Protein AF-A0A9D4LGG6-F1 (afdb_monomer_lite)

Secondary structure (DSSP, 8-state):
------HHHHHHHHHHT------HHHHTT--S-EEEEEEE-HHHHHHHTT--TTS-HHHHHHTS---GGG--EEEEEEEEEES-SS-S-HHHHHHS-TTEEEEEE--GGGTTS-HHHHHHHHHHHHHHBTBTTEEE-

Sequence (137 aa):
MAASLQEDERKYWRDIFGAPQVSEVEATLAVGPEAVDSHFHPDQLARRLGVQTDCPVVDIWERGPVEKEERVSLKGGVAVICDPATFPSVAYIAELPSSVVVAVGIHPRLANQSQDNLDEWIRHMKHLVGKERVVGF

Organism: Dreissena polymorpha (NCBI:txid45954)

InterPro domains:
  IPR032466 Metal-dependent hydrolase [SSF51556] (36-136)

Structure (mmCIF, N/CA/C/O backbone):
data_AF-A0A9D4LGG6-F1
#
_entry.id   AF-A0A9D4LGG6-F1
#
loop_
_atom_site.group_PDB
_atom_site.id
_atom_site.type_symbol
_atom_site.label_atom_id
_atom_site.label_alt_id
_atom_site.label_comp_id
_atom_site.label_asym_id
_atom_site.label_entity_id
_atom_site.label_seq_id
_atom_site.pdbx_PDB_ins_code
_atom_site.Cartn_x
_atom_site.Cartn_y
_atom_site.Cartn_z
_atom_site.occupancy
_atom_site.B_iso_or_equiv
_atom_site.auth_seq_id
_atom_site.auth_comp_id
_atom_site.auth_asym_id
_atom_site.auth_atom_id
_atom_site.pdbx_PDB_model_num
ATOM 1 N N . MET A 1 1 ? -16.444 2.782 -12.539 1.00 39.28 1 MET A N 1
ATOM 2 C CA . MET A 1 1 ? -17.611 2.814 -11.636 1.00 39.28 1 MET A CA 1
ATOM 3 C C . MET A 1 1 ? -17.215 2.076 -10.376 1.00 39.28 1 MET A C 1
ATOM 5 O O . MET A 1 1 ? -16.911 0.897 -10.476 1.00 39.28 1 MET A O 1
ATOM 9 N N . ALA A 1 2 ? -17.099 2.765 -9.241 1.00 39.06 2 ALA A N 1
ATOM 10 C CA . ALA A 1 2 ? -17.007 2.070 -7.960 1.00 39.06 2 ALA A CA 1
ATOM 11 C C . ALA A 1 2 ? -18.414 1.555 -7.635 1.00 39.06 2 ALA A C 1
ATOM 13 O O . ALA A 1 2 ? -19.374 2.311 -7.784 1.00 39.06 2 ALA A O 1
ATOM 14 N N . ALA A 1 3 ? -18.547 0.279 -7.277 1.00 47.22 3 ALA A N 1
ATOM 15 C CA . ALA A 1 3 ? -19.818 -0.238 -6.792 1.00 47.22 3 ALA A CA 1
ATOM 16 C C . ALA A 1 3 ? -20.149 0.495 -5.484 1.00 47.22 3 ALA A C 1
ATOM 18 O O . ALA A 1 3 ? -19.370 0.461 -4.535 1.00 47.22 3 ALA A O 1
ATOM 19 N N . SER A 1 4 ? -21.261 1.222 -5.476 1.00 64.44 4 SER A N 1
ATOM 20 C CA . SER A 1 4 ? -21.778 1.927 -4.309 1.00 64.44 4 SER A CA 1
ATOM 21 C C . SER A 1 4 ? -22.991 1.153 -3.834 1.00 64.44 4 SER A C 1
ATOM 23 O O . SER A 1 4 ? -23.958 1.056 -4.585 1.00 64.44 4 SER A O 1
ATOM 25 N N . LEU A 1 5 ? -22.942 0.629 -2.610 1.00 76.31 5 LEU A N 1
ATOM 26 C CA . LEU A 1 5 ? -24.107 -0.003 -1.996 1.00 76.31 5 LEU A CA 1
ATOM 27 C C . LEU A 1 5 ? -25.193 1.048 -1.766 1.00 76.31 5 LEU A C 1
ATOM 29 O O . LEU A 1 5 ? -24.907 2.112 -1.196 1.00 76.31 5 LEU A O 1
ATOM 33 N N . GLN A 1 6 ? -26.414 0.741 -2.198 1.00 88.44 6 GLN A N 1
ATOM 34 C CA . GLN A 1 6 ? -27.597 1.537 -1.890 1.00 88.44 6 GLN A CA 1
ATOM 35 C C . GLN A 1 6 ? -27.972 1.403 -0.404 1.00 88.44 6 GLN A C 1
ATOM 37 O O . GLN A 1 6 ? -27.507 0.506 0.301 1.00 88.44 6 GLN A O 1
ATOM 42 N N . GLU A 1 7 ? -28.752 2.352 0.117 1.00 83.62 7 GLU A N 1
ATOM 43 C CA . GLU A 1 7 ? -29.029 2.447 1.560 1.00 83.62 7 GLU A CA 1
ATOM 44 C C . GLU A 1 7 ? -29.769 1.213 2.104 1.00 83.62 7 GLU A C 1
ATOM 46 O O . GLU A 1 7 ? -29.530 0.769 3.228 1.00 83.62 7 GLU A O 1
ATOM 51 N N . ASP A 1 8 ? -30.624 0.615 1.283 1.00 86.50 8 ASP A N 1
ATOM 52 C CA . ASP A 1 8 ? -31.321 -0.641 1.546 1.00 86.50 8 ASP A CA 1
ATOM 53 C C . ASP A 1 8 ? -30.364 -1.840 1.597 1.00 86.50 8 ASP A C 1
ATOM 55 O O . ASP A 1 8 ? -30.464 -2.654 2.515 1.00 86.50 8 ASP A O 1
ATOM 59 N N . GLU A 1 9 ? -29.378 -1.910 0.701 1.00 81.62 9 GLU A N 1
ATOM 60 C CA . GLU A 1 9 ? -28.323 -2.930 0.745 1.00 81.62 9 GLU A CA 1
ATOM 61 C C . GLU A 1 9 ? -27.450 -2.773 1.999 1.00 81.62 9 GLU A C 1
ATOM 63 O O . GLU A 1 9 ? -27.153 -3.749 2.689 1.00 81.62 9 GLU A O 1
ATOM 68 N N . ARG A 1 10 ? -27.085 -1.535 2.364 1.00 78.12 10 ARG A N 1
ATOM 69 C CA . ARG A 1 10 ? -26.349 -1.249 3.611 1.00 78.12 10 ARG A CA 1
ATOM 70 C C . ARG A 1 10 ? -27.140 -1.662 4.847 1.00 78.12 10 ARG A C 1
ATOM 72 O O . ARG A 1 10 ? -26.555 -2.125 5.827 1.00 78.12 10 ARG A O 1
ATOM 79 N N . LYS A 1 11 ? -28.456 -1.443 4.840 1.00 80.50 11 LYS A N 1
ATOM 80 C CA . LYS A 1 11 ? -29.343 -1.847 5.933 1.00 80.50 11 LYS A CA 1
ATOM 81 C C . LYS A 1 11 ? -29.440 -3.371 6.023 1.00 80.50 11 LYS A C 1
ATOM 83 O O . LYS A 1 11 ? -29.250 -3.915 7.102 1.00 80.50 11 LYS A O 1
ATOM 88 N N . TYR A 1 12 ? -29.635 -4.049 4.894 1.00 80.38 12 TYR A N 1
ATOM 89 C CA . TYR A 1 12 ? -29.662 -5.510 4.811 1.00 80.38 12 TYR A CA 1
ATOM 90 C C . TYR A 1 12 ? -28.407 -6.146 5.424 1.00 80.38 12 TYR A C 1
ATOM 92 O O . TYR A 1 12 ? -28.507 -7.055 6.247 1.00 80.38 12 TYR A O 1
ATOM 100 N N . TRP A 1 13 ? -27.223 -5.622 5.092 1.00 76.06 13 TRP A N 1
ATOM 101 C CA . TRP A 1 13 ? -25.970 -6.116 5.664 1.00 76.06 13 TRP A CA 1
ATOM 102 C C . TRP A 1 13 ? -25.849 -5.858 7.171 1.00 76.06 13 TRP A C 1
ATOM 104 O O . TRP A 1 13 ? -25.382 -6.740 7.889 1.00 76.06 13 TRP A O 1
ATOM 114 N N . ARG A 1 14 ? -26.306 -4.697 7.665 1.00 78.38 14 ARG A N 1
ATOM 115 C CA . ARG A 1 14 ? -26.355 -4.388 9.108 1.00 78.38 14 ARG A CA 1
ATOM 116 C C . ARG A 1 14 ? -27.286 -5.326 9.874 1.00 78.38 14 ARG A C 1
ATOM 118 O O . ARG A 1 14 ? -26.949 -5.721 10.984 1.00 78.38 14 ARG A O 1
ATOM 125 N N . ASP A 1 15 ? -28.424 -5.681 9.286 1.00 78.50 15 ASP A N 1
ATOM 126 C CA . ASP A 1 15 ? -29.421 -6.544 9.924 1.00 78.50 15 ASP A CA 1
ATOM 127 C C . ASP A 1 15 ? -28.949 -8.011 9.980 1.00 78.50 15 ASP A C 1
ATOM 129 O O . ASP A 1 15 ? -29.208 -8.710 10.959 1.00 78.50 15 ASP A O 1
ATOM 133 N N . ILE A 1 16 ? -28.221 -8.478 8.958 1.00 78.94 16 ILE A N 1
ATOM 134 C CA . ILE A 1 16 ? -27.703 -9.856 8.890 1.00 78.94 16 ILE A CA 1
ATOM 135 C C . ILE A 1 16 ? -26.447 -10.050 9.733 1.00 78.94 16 ILE A C 1
ATOM 137 O O . ILE A 1 16 ? -26.322 -11.058 10.427 1.00 78.94 16 ILE A O 1
ATOM 141 N N . PHE A 1 17 ? -25.514 -9.102 9.680 1.00 68.44 17 PHE A N 1
ATOM 142 C CA . PHE A 1 17 ? -24.270 -9.149 10.444 1.00 68.44 17 PHE A CA 1
ATOM 143 C C . PHE A 1 17 ? -24.351 -8.267 11.682 1.00 68.44 17 PHE A C 1
ATOM 145 O O . PHE A 1 17 ? -23.407 -7.525 11.944 1.00 68.44 17 PHE A O 1
ATOM 152 N N . GLY A 1 18 ? -25.492 -8.327 12.385 1.00 55.53 18 GLY A N 1
ATOM 153 C CA . GLY A 1 18 ? -25.835 -7.486 13.532 1.00 55.53 18 GLY A CA 1
ATOM 154 C C . GLY A 1 18 ? -24.610 -7.020 14.308 1.00 55.53 18 GLY A C 1
ATOM 155 O O . GLY A 1 18 ? -23.754 -7.840 14.644 1.00 55.53 18 GLY A O 1
ATOM 156 N N . ALA A 1 19 ? -24.524 -5.704 14.545 1.00 59.12 19 ALA A N 1
ATOM 157 C CA . ALA A 1 19 ? -23.368 -5.091 15.189 1.00 59.12 19 ALA A CA 1
ATOM 158 C C . ALA A 1 19 ? -22.948 -5.942 16.399 1.00 59.12 19 ALA A C 1
ATOM 160 O O . ALA A 1 19 ? -23.821 -6.285 17.208 1.00 59.12 19 ALA A O 1
ATOM 161 N N . PRO A 1 20 ? -21.666 -6.344 16.494 1.00 57.06 20 PRO A N 1
ATOM 162 C CA . PRO A 1 20 ? -21.225 -7.232 17.556 1.00 57.06 20 PRO A CA 1
ATOM 163 C C . PRO A 1 20 ? -21.688 -6.660 18.893 1.00 57.06 20 PRO A C 1
ATOM 165 O O . PRO A 1 20 ? -21.509 -5.470 19.156 1.00 57.06 20 PRO A O 1
ATOM 168 N N . GLN A 1 21 ? -22.353 -7.482 19.707 1.00 51.94 21 GLN A N 1
ATOM 169 C CA . GLN A 1 21 ? -22.791 -7.055 21.030 1.00 51.94 21 GLN A CA 1
ATOM 170 C C . GLN A 1 21 ? -21.564 -6.953 21.927 1.00 51.94 21 GLN A C 1
ATOM 172 O O . GLN A 1 21 ? -21.162 -7.920 22.565 1.00 51.94 21 GLN A O 1
ATOM 177 N N . VAL A 1 22 ? -20.941 -5.780 21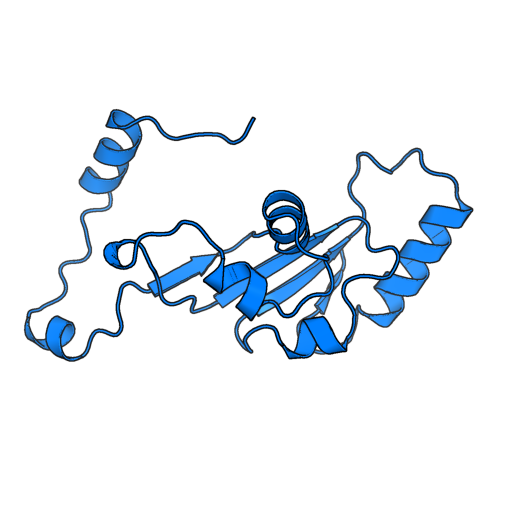.913 1.00 54.62 22 VAL A N 1
ATOM 178 C CA . VAL A 1 22 ? -19.834 -5.442 22.799 1.00 54.62 22 VAL A CA 1
ATOM 179 C C . VAL A 1 22 ? -20.436 -5.158 24.171 1.00 54.62 22 VAL A C 1
ATOM 181 O O . VAL A 1 22 ? -21.306 -4.295 24.304 1.00 54.62 22 VAL A O 1
ATOM 184 N N . SER A 1 23 ? -20.030 -5.911 25.190 1.00 50.69 23 SER A N 1
ATOM 185 C CA . SER A 1 23 ? -20.497 -5.677 26.561 1.00 50.69 23 SER A CA 1
ATOM 186 C C . SER A 1 23 ? -20.086 -4.273 27.044 1.00 50.69 23 SER A C 1
ATOM 188 O O . SER A 1 23 ? -19.058 -3.748 26.620 1.00 50.69 23 SER A O 1
ATOM 190 N N . GLU A 1 24 ? -20.835 -3.640 27.960 1.00 52.03 24 GLU A N 1
ATOM 191 C CA . GLU A 1 24 ? -20.476 -2.306 28.506 1.00 52.03 24 GLU A CA 1
ATOM 192 C C . GLU A 1 24 ? -19.073 -2.273 29.158 1.00 52.03 24 GLU A C 1
ATOM 194 O O . GLU A 1 24 ? -18.424 -1.226 29.231 1.00 52.03 24 GLU A O 1
ATOM 199 N N . VAL A 1 25 ? -18.572 -3.438 29.584 1.00 48.75 25 VAL A N 1
ATOM 200 C CA . VAL A 1 25 ? -17.221 -3.627 30.137 1.00 48.75 25 VAL A CA 1
ATOM 201 C C . VAL A 1 25 ? -16.153 -3.663 29.035 1.00 48.75 25 VAL A C 1
ATOM 203 O O . VAL A 1 25 ? -15.045 -3.172 29.229 1.00 48.75 25 VAL A O 1
ATOM 206 N N . GLU A 1 26 ? -16.475 -4.183 27.851 1.00 46.47 26 GLU A N 1
ATOM 207 C CA . GLU A 1 26 ? -15.599 -4.105 26.677 1.00 46.47 26 GLU A CA 1
ATOM 208 C C . GLU A 1 26 ? -15.651 -2.717 26.031 1.00 46.47 26 GLU A C 1
ATOM 210 O O . GLU A 1 26 ? -14.627 -2.237 25.565 1.00 46.47 26 GLU A O 1
ATOM 215 N N . ALA A 1 27 ? -16.787 -2.013 26.078 1.00 48.75 27 ALA A N 1
ATOM 216 C CA . ALA A 1 27 ? -16.933 -0.657 25.540 1.00 48.75 27 ALA A CA 1
ATOM 217 C C . ALA A 1 27 ? -16.047 0.389 26.249 1.00 48.75 27 ALA A C 1
ATOM 219 O O . ALA A 1 27 ? -15.670 1.392 25.648 1.00 48.75 27 ALA A O 1
ATOM 220 N N . THR A 1 28 ? -15.675 0.150 27.511 1.00 44.06 28 THR A N 1
ATOM 221 C CA . THR A 1 28 ? -14.741 1.006 28.269 1.00 44.06 28 THR A CA 1
ATOM 222 C C . THR A 1 28 ? -13.262 0.698 27.990 1.00 44.06 28 THR A C 1
ATOM 224 O O . THR A 1 28 ? -12.404 1.521 28.306 1.00 44.06 28 THR A O 1
ATOM 227 N N . LEU A 1 29 ? -12.959 -0.438 27.346 1.00 47.41 29 LEU A N 1
ATOM 228 C CA . LEU A 1 29 ? -11.623 -0.831 26.865 1.00 47.41 29 LEU A CA 1
ATOM 229 C C . LEU A 1 29 ? -11.490 -0.783 25.332 1.00 47.41 29 LEU A C 1
ATOM 231 O O . LEU A 1 29 ? -10.380 -0.892 24.808 1.00 47.41 29 LEU A O 1
ATOM 235 N N . ALA A 1 30 ? -12.604 -0.627 24.615 1.00 46.69 30 ALA A N 1
ATOM 236 C CA . ALA A 1 30 ? -12.667 -0.650 23.166 1.00 46.69 30 ALA A CA 1
ATOM 237 C C . ALA A 1 30 ? -11.993 0.596 22.584 1.00 46.69 30 ALA A C 1
ATOM 239 O O . ALA A 1 30 ? -12.573 1.675 22.456 1.00 46.69 30 ALA A O 1
ATOM 240 N N . VAL A 1 31 ? -10.747 0.409 22.156 1.00 58.88 31 VAL A N 1
ATOM 241 C CA . VAL A 1 31 ? -10.238 1.084 20.961 1.00 58.88 31 VAL A CA 1
ATOM 242 C C . VAL A 1 31 ? -11.322 0.903 19.888 1.00 58.88 31 VAL A C 1
ATOM 244 O O . VAL A 1 31 ? -11.846 -0.200 19.761 1.00 58.88 31 VAL A O 1
ATOM 247 N N . GLY A 1 32 ? -11.741 1.981 19.216 1.00 67.56 32 GLY A N 1
ATOM 248 C CA . GLY A 1 32 ? -12.894 1.987 18.299 1.00 67.56 32 GLY A CA 1
ATOM 249 C C . GLY A 1 32 ? -12.886 0.867 17.239 1.00 67.56 32 GLY A C 1
ATOM 250 O O . GLY A 1 32 ? -11.902 0.139 17.123 1.00 67.56 32 GLY A O 1
ATOM 251 N N . PRO A 1 33 ? -13.966 0.727 16.445 1.00 80.00 33 PRO A N 1
ATOM 252 C CA . PRO A 1 33 ? -14.200 -0.437 15.585 1.00 80.00 33 PRO A CA 1
ATOM 253 C C . PRO A 1 33 ? -12.953 -0.850 14.792 1.00 80.00 33 PRO A C 1
ATOM 255 O O . PRO A 1 33 ? -12.274 -0.015 14.200 1.00 80.00 33 PRO A O 1
ATOM 258 N N . GLU A 1 34 ? -12.627 -2.139 14.810 1.00 87.38 34 GLU A N 1
ATOM 259 C CA . GLU A 1 34 ? -11.415 -2.683 14.195 1.00 87.38 34 GLU A CA 1
ATOM 260 C C . GLU A 1 34 ? -11.731 -3.283 12.821 1.00 87.38 34 GLU A C 1
ATOM 262 O O . GLU A 1 34 ? -12.799 -3.862 12.619 1.00 87.38 34 GLU A O 1
ATOM 267 N N . ALA A 1 35 ? -10.805 -3.160 11.869 1.00 87.50 35 ALA A N 1
ATOM 268 C CA . ALA A 1 35 ? -10.998 -3.671 10.515 1.00 87.50 35 ALA A CA 1
ATOM 269 C C . ALA A 1 35 ? -9.730 -4.304 9.938 1.00 87.50 35 ALA A C 1
ATOM 271 O O . ALA A 1 35 ? -8.604 -3.940 10.291 1.00 87.50 35 ALA A O 1
ATOM 272 N N . VAL A 1 36 ? -9.935 -5.230 9.001 1.00 90.06 36 VAL A N 1
ATOM 273 C CA . VAL A 1 36 ? -8.898 -5.754 8.111 1.00 90.06 36 VAL A CA 1
ATOM 274 C C . VAL A 1 36 ? -9.295 -5.414 6.685 1.00 90.06 36 VAL A C 1
ATOM 276 O O . VAL A 1 36 ? -10.400 -5.749 6.263 1.00 90.06 36 VAL A O 1
ATOM 279 N N . ASP A 1 37 ? -8.394 -4.774 5.946 1.00 91.50 37 ASP A N 1
ATOM 280 C CA . ASP A 1 37 ? -8.616 -4.469 4.535 1.00 91.50 37 ASP A CA 1
ATOM 281 C C . ASP A 1 37 ? -7.791 -5.411 3.658 1.00 91.50 37 ASP A C 1
ATOM 283 O O . ASP A 1 37 ? -6.581 -5.257 3.496 1.00 91.50 37 ASP A O 1
ATOM 287 N N . SER A 1 38 ? -8.448 -6.421 3.094 1.00 91.81 38 SER A N 1
ATOM 288 C CA . SER A 1 38 ? -7.787 -7.416 2.251 1.00 91.81 38 SER A CA 1
ATOM 289 C C . SER A 1 38 ? -7.278 -6.864 0.921 1.00 91.81 38 SER A C 1
ATOM 291 O O . SER A 1 38 ? -6.549 -7.579 0.239 1.00 91.81 38 SER A O 1
ATOM 293 N N . HIS A 1 39 ? -7.701 -5.665 0.504 1.00 93.62 39 HIS A N 1
ATOM 294 C CA . HIS A 1 39 ? -7.351 -5.115 -0.801 1.00 93.62 39 HIS A CA 1
ATOM 295 C C . HIS A 1 39 ? -7.625 -3.610 -0.858 1.00 93.62 39 HIS A C 1
ATOM 297 O O . HIS A 1 39 ? -8.720 -3.183 -1.229 1.00 93.62 39 HIS A O 1
ATOM 303 N N . PHE A 1 40 ? -6.585 -2.796 -0.667 1.00 90.12 40 PHE A N 1
ATOM 304 C CA . PHE A 1 40 ? -6.670 -1.358 -0.929 1.00 90.12 40 PHE A CA 1
ATOM 305 C C . PHE A 1 40 ? -5.529 -0.848 -1.803 1.00 90.12 40 PHE A C 1
ATOM 307 O O . PHE A 1 40 ? -4.425 -1.383 -1.804 1.00 90.12 40 PHE A O 1
ATOM 314 N N . HIS A 1 41 ? -5.810 0.218 -2.550 1.00 89.81 41 HIS A N 1
ATOM 315 C CA . HIS A 1 41 ? -4.883 0.841 -3.494 1.00 89.81 41 HIS A CA 1
ATOM 316 C C . HIS A 1 41 ? -4.474 2.237 -3.005 1.00 89.81 41 HIS A C 1
ATOM 318 O O . HIS A 1 41 ? -5.169 3.218 -3.308 1.00 89.81 41 HIS A O 1
ATOM 324 N N . PRO A 1 42 ? -3.382 2.366 -2.231 1.00 86.94 42 PRO A N 1
ATOM 325 C CA . PRO A 1 42 ? -2.977 3.665 -1.704 1.00 86.94 42 PRO A CA 1
ATOM 326 C C . PRO A 1 42 ? -2.498 4.622 -2.808 1.00 86.94 42 PRO A C 1
ATOM 328 O O . PRO A 1 42 ? -2.717 5.826 -2.715 1.00 86.94 42 PRO A O 1
ATOM 331 N N . ASP A 1 43 ? -1.937 4.095 -3.897 1.00 85.06 43 ASP A N 1
ATOM 332 C CA . ASP A 1 43 ? -1.540 4.841 -5.094 1.00 85.06 43 ASP A CA 1
ATOM 333 C C . ASP A 1 43 ? -2.743 5.487 -5.801 1.00 85.06 43 ASP A C 1
ATOM 335 O O . ASP A 1 43 ? -2.708 6.657 -6.193 1.00 85.06 43 ASP A O 1
ATOM 339 N N . GLN A 1 44 ? -3.843 4.744 -5.938 1.00 86.38 44 GLN A N 1
ATOM 340 C CA . GLN A 1 44 ? -5.070 5.264 -6.534 1.00 86.38 44 GLN A CA 1
ATOM 341 C C . GLN A 1 44 ? -5.739 6.283 -5.617 1.00 86.38 44 GLN A C 1
ATOM 343 O O . GLN A 1 44 ? -6.276 7.278 -6.110 1.00 86.38 44 GLN A O 1
ATOM 348 N N . LEU A 1 45 ? -5.702 6.053 -4.302 1.00 86.19 45 LEU A N 1
ATOM 349 C CA . LEU A 1 45 ? -6.220 7.000 -3.323 1.00 86.19 45 LEU A CA 1
ATOM 350 C C . LEU A 1 45 ? -5.430 8.315 -3.366 1.00 86.19 45 LEU A C 1
ATOM 352 O O . LEU A 1 45 ? -6.044 9.371 -3.500 1.00 86.19 45 LEU A O 1
ATOM 356 N N . ALA A 1 46 ? -4.094 8.256 -3.383 1.00 85.88 46 ALA A N 1
ATOM 357 C CA . ALA A 1 46 ? -3.227 9.424 -3.542 1.00 85.88 46 ALA A CA 1
ATOM 358 C C . ALA A 1 46 ? -3.576 10.234 -4.801 1.00 85.88 46 ALA A C 1
ATOM 360 O O . ALA A 1 46 ? -3.831 11.438 -4.727 1.00 85.88 46 ALA A O 1
ATOM 361 N N . ARG A 1 47 ? -3.701 9.558 -5.954 1.00 84.38 47 ARG A N 1
ATOM 362 C CA . ARG A 1 47 ? -4.094 10.198 -7.223 1.00 84.38 47 ARG A CA 1
ATOM 363 C C . ARG A 1 47 ? -5.464 10.869 -7.144 1.00 84.38 47 ARG A C 1
ATOM 365 O O . ARG A 1 47 ? -5.631 11.962 -7.677 1.00 84.38 47 ARG A O 1
ATOM 372 N N . ARG A 1 48 ? -6.446 10.237 -6.491 1.00 85.44 48 ARG A N 1
ATOM 373 C CA . ARG A 1 48 ? -7.797 10.806 -6.318 1.00 85.44 48 ARG A CA 1
ATOM 374 C C . ARG A 1 48 ? -7.813 12.012 -5.384 1.00 85.44 48 ARG A C 1
ATOM 376 O O . ARG A 1 48 ? -8.594 12.927 -5.614 1.00 85.44 48 ARG A O 1
ATOM 383 N N . LEU A 1 49 ? -6.955 12.018 -4.367 1.00 85.06 49 LEU A N 1
ATOM 384 C CA . LEU A 1 49 ? -6.792 13.135 -3.435 1.00 85.06 49 LEU A CA 1
ATOM 385 C C . LEU A 1 49 ? -5.892 14.253 -3.990 1.00 85.06 49 LEU A C 1
ATOM 387 O O . LEU A 1 49 ? -5.703 15.269 -3.324 1.00 85.06 49 LEU A O 1
ATOM 391 N N . GLY A 1 50 ? -5.335 14.086 -5.195 1.00 85.06 50 GLY A N 1
ATOM 392 C CA . GLY A 1 50 ? -4.452 15.070 -5.823 1.00 85.06 50 GLY A CA 1
ATOM 393 C C . GLY A 1 50 ? -3.100 15.221 -5.120 1.00 85.06 50 GLY A C 1
ATOM 394 O O . GLY A 1 50 ? -2.472 16.272 -5.237 1.00 85.06 50 GLY A O 1
ATOM 395 N N . VAL A 1 51 ? -2.658 14.200 -4.380 1.00 84.94 51 VAL A N 1
ATOM 396 C CA . VAL A 1 51 ? -1.339 14.167 -3.735 1.00 84.94 51 VAL A CA 1
ATOM 397 C C . VAL A 1 51 ? -0.365 13.312 -4.540 1.00 84.94 51 VAL A C 1
ATOM 399 O O . VAL A 1 51 ? -0.764 12.485 -5.365 1.00 84.94 51 VAL A O 1
ATOM 402 N N . GLN A 1 52 ? 0.931 13.537 -4.330 1.00 83.88 52 GLN A N 1
ATOM 403 C CA . GLN A 1 52 ? 1.964 12.734 -4.976 1.00 83.88 52 GLN A CA 1
ATOM 404 C C . GLN A 1 52 ? 1.892 11.290 -4.467 1.00 83.88 52 GLN A C 1
ATOM 406 O O . GLN A 1 52 ? 1.642 11.052 -3.291 1.00 83.88 52 GLN A O 1
ATOM 411 N N . THR A 1 53 ? 2.074 10.315 -5.358 1.00 78.19 53 THR A N 1
ATOM 412 C CA . THR A 1 53 ? 1.930 8.890 -5.013 1.00 78.19 53 THR A CA 1
ATOM 413 C C . THR A 1 53 ? 2.973 8.401 -4.016 1.00 78.19 53 THR A C 1
ATOM 415 O O . THR A 1 53 ? 2.719 7.428 -3.323 1.00 78.19 53 THR A O 1
ATOM 418 N N . ASP A 1 54 ? 4.125 9.062 -3.947 1.00 78.31 54 ASP A N 1
ATOM 419 C CA . ASP A 1 54 ? 5.233 8.778 -3.037 1.00 78.31 54 ASP A CA 1
ATOM 420 C C . ASP A 1 54 ? 5.156 9.546 -1.710 1.00 78.31 54 ASP A C 1
ATOM 422 O O . ASP A 1 54 ? 6.091 9.462 -0.915 1.00 78.31 54 ASP A O 1
ATOM 426 N N . CYS A 1 55 ? 4.065 10.276 -1.447 1.00 81.06 55 CYS A N 1
ATOM 427 C CA . CYS A 1 55 ? 3.884 10.929 -0.157 1.00 81.06 55 CYS A CA 1
ATOM 428 C C . CYS A 1 55 ? 3.704 9.896 0.969 1.00 81.06 55 CYS A C 1
ATOM 430 O O . CYS A 1 55 ? 3.245 8.777 0.711 1.00 81.06 55 CYS A O 1
ATOM 432 N N . PRO A 1 56 ? 3.988 10.271 2.227 1.00 83.12 56 PRO A N 1
ATOM 433 C CA . PRO A 1 56 ? 3.741 9.401 3.364 1.00 83.12 56 PRO A CA 1
ATOM 434 C C . PRO A 1 56 ? 2.302 8.891 3.410 1.00 83.12 56 PRO A C 1
ATOM 436 O O . PRO A 1 56 ? 1.350 9.639 3.173 1.00 83.12 56 PRO A O 1
ATOM 439 N N . VAL A 1 57 ? 2.119 7.609 3.738 1.00 81.69 57 VAL A N 1
ATOM 440 C CA . VAL A 1 57 ? 0.779 6.990 3.759 1.00 81.69 57 VAL A CA 1
ATOM 441 C C . VAL A 1 57 ? -0.161 7.672 4.762 1.00 81.69 57 VAL A C 1
ATOM 443 O O . VAL A 1 57 ? -1.364 7.769 4.522 1.00 81.69 57 VAL A O 1
ATOM 446 N N . VAL A 1 58 ? 0.394 8.207 5.853 1.00 81.56 58 VAL A N 1
ATOM 447 C CA . VAL A 1 58 ? -0.352 8.972 6.859 1.00 81.56 58 VAL A CA 1
ATOM 448 C C . VAL A 1 58 ? -1.014 10.210 6.250 1.00 81.56 58 VAL A C 1
ATOM 450 O O . VAL A 1 58 ? -2.188 10.456 6.517 1.00 81.56 58 VAL A O 1
ATOM 453 N N . ASP A 1 59 ? -0.335 10.907 5.334 1.00 82.50 59 ASP A N 1
ATOM 454 C CA . ASP A 1 59 ? -0.885 12.088 4.662 1.00 82.50 59 ASP A CA 1
ATOM 455 C C . ASP A 1 59 ? -2.069 11.717 3.762 1.00 82.50 59 ASP A C 1
ATOM 457 O O . ASP A 1 59 ? -3.008 12.499 3.602 1.00 82.50 59 ASP A O 1
ATOM 461 N N . ILE A 1 60 ? -2.043 10.516 3.177 1.00 83.56 60 ILE A N 1
ATOM 462 C CA . ILE A 1 60 ? -3.146 9.984 2.370 1.00 83.56 60 ILE A CA 1
ATOM 463 C C . ILE A 1 60 ? -4.357 9.701 3.272 1.00 83.56 60 ILE A C 1
ATOM 465 O O . ILE A 1 60 ? -5.485 10.049 2.919 1.00 83.56 60 ILE A O 1
ATOM 469 N N . TRP A 1 61 ? -4.140 9.090 4.439 1.00 82.19 61 TRP A N 1
ATOM 470 C CA . TRP A 1 61 ? -5.212 8.717 5.365 1.00 82.19 61 TRP A CA 1
ATOM 471 C C . TRP A 1 61 ? -5.864 9.903 6.058 1.00 82.19 61 TRP A C 1
ATOM 473 O O . TRP A 1 61 ? -7.087 9.946 6.173 1.00 82.19 61 TRP A O 1
ATOM 483 N N . GLU A 1 62 ? -5.074 10.881 6.492 1.00 81.88 62 GLU A N 1
ATOM 484 C CA . GLU A 1 62 ? -5.595 12.054 7.196 1.00 81.88 62 GLU A CA 1
ATOM 485 C C . GLU A 1 62 ? -6.418 12.972 6.288 1.00 81.88 62 GLU A C 1
ATOM 487 O O . GLU A 1 62 ? -7.330 13.651 6.761 1.00 81.88 62 GLU A O 1
ATOM 492 N N . ARG A 1 63 ? -6.143 12.957 4.979 1.00 80.25 63 ARG A N 1
ATOM 493 C CA . ARG A 1 63 ? -6.897 13.709 3.964 1.00 80.25 63 ARG A CA 1
ATOM 494 C C . ARG A 1 63 ? -8.183 13.018 3.514 1.00 80.25 63 ARG A C 1
ATOM 496 O O . ARG A 1 63 ? -8.945 13.610 2.749 1.00 80.25 63 ARG A O 1
ATOM 503 N N . GLY A 1 64 ? -8.420 11.777 3.937 1.00 73.75 64 GLY A N 1
ATOM 504 C CA . GLY A 1 64 ? -9.643 11.054 3.609 1.00 73.75 64 GLY A CA 1
ATOM 505 C C . GLY A 1 64 ? -10.879 11.777 4.166 1.00 73.75 64 GLY A C 1
ATOM 506 O O . GLY A 1 64 ? -10.854 12.207 5.319 1.00 73.75 64 GLY A O 1
ATOM 507 N N . PRO A 1 65 ? -11.986 11.886 3.405 1.00 76.31 65 PRO A N 1
ATOM 508 C CA . PRO A 1 65 ? -13.202 12.585 3.835 1.00 76.31 65 PRO A CA 1
ATOM 509 C C . PRO A 1 65 ? -14.040 11.767 4.840 1.00 76.31 65 PRO A C 1
ATOM 511 O O . PRO A 1 65 ? -15.261 11.845 4.829 1.00 76.31 65 PRO A O 1
ATOM 514 N N . VAL A 1 66 ? -13.405 10.921 5.656 1.00 80.12 66 VAL A N 1
ATOM 515 C CA . VAL A 1 66 ? -14.095 9.992 6.559 1.00 80.12 66 VAL A CA 1
ATOM 516 C C . VAL A 1 66 ? -14.383 10.691 7.883 1.00 80.12 66 VAL A C 1
ATOM 518 O O . VAL A 1 66 ? -13.451 11.097 8.597 1.00 80.12 66 VAL A O 1
ATOM 521 N N . GLU A 1 67 ? -15.674 10.797 8.200 1.00 80.75 67 GLU A N 1
ATOM 522 C CA . GLU A 1 67 ? -16.177 11.323 9.469 1.00 80.75 67 GLU A CA 1
ATOM 523 C C . GLU A 1 67 ? -15.597 10.537 10.644 1.00 80.75 67 GLU A C 1
ATOM 525 O O . GLU A 1 67 ? -15.311 9.341 10.542 1.00 80.75 67 GLU A O 1
ATOM 530 N N . LYS A 1 68 ? -15.382 11.204 11.780 1.00 79.00 68 LYS A N 1
ATOM 531 C CA . LYS A 1 68 ? -14.656 10.612 12.914 1.00 79.00 68 LYS A CA 1
ATOM 532 C C . LYS A 1 68 ? -15.336 9.341 13.431 1.00 79.00 68 LYS A C 1
ATOM 534 O O . LYS A 1 68 ? -14.647 8.410 13.838 1.00 79.00 68 LYS A O 1
ATOM 539 N N . GLU A 1 69 ? -16.660 9.311 13.393 1.00 79.31 69 GLU A N 1
ATOM 540 C CA . GLU A 1 69 ? -17.514 8.221 13.861 1.00 79.31 69 GLU A CA 1
ATOM 541 C C . GLU A 1 69 ? -17.466 6.994 12.936 1.00 79.31 69 GLU A C 1
ATOM 543 O O . GLU A 1 69 ? -17.769 5.888 13.374 1.00 79.31 69 GLU A O 1
ATOM 548 N N . GLU A 1 70 ? -17.049 7.172 11.680 1.00 80.56 70 GLU A N 1
ATOM 549 C CA . GLU A 1 70 ? -16.908 6.102 10.683 1.00 80.56 70 GLU A CA 1
ATOM 550 C C . GLU A 1 70 ? -15.472 5.554 10.603 1.00 80.56 70 GLU A C 1
ATOM 552 O O . GLU A 1 70 ? -15.190 4.629 9.837 1.00 80.56 70 GLU A O 1
ATOM 557 N N . ARG A 1 71 ? -14.536 6.112 11.385 1.00 83.56 71 ARG A N 1
ATOM 558 C CA . ARG A 1 71 ? -13.137 5.672 11.395 1.00 83.56 71 ARG A CA 1
ATOM 559 C C . ARG A 1 71 ? -12.976 4.349 12.130 1.00 83.56 71 ARG A C 1
ATOM 561 O O . ARG A 1 71 ? -13.516 4.143 13.214 1.00 83.56 71 ARG A O 1
ATOM 568 N N . VAL A 1 72 ? -12.127 3.500 11.565 1.00 84.69 72 VAL A N 1
ATOM 569 C CA . VAL A 1 72 ? -11.775 2.189 12.112 1.00 84.69 72 VAL A CA 1
ATOM 570 C C . VAL A 1 72 ? -10.282 2.098 12.421 1.00 84.69 72 VAL A C 1
ATOM 572 O O . VAL A 1 72 ? -9.459 2.768 11.793 1.00 84.69 72 VAL A O 1
ATOM 575 N N . SER A 1 73 ? -9.910 1.246 13.376 1.00 84.94 73 SER A N 1
ATOM 576 C CA . SER A 1 73 ? -8.519 0.857 13.610 1.00 84.94 73 SER A CA 1
ATOM 577 C C . SER A 1 73 ? -8.138 -0.266 12.643 1.00 84.94 73 SER A C 1
ATOM 579 O O . SER A 1 73 ? -8.627 -1.390 12.763 1.00 84.94 73 SER A O 1
ATOM 581 N N . LEU A 1 74 ? -7.263 0.024 11.677 1.00 85.88 74 LEU A N 1
ATOM 582 C CA . LEU A 1 74 ? -6.765 -0.983 10.738 1.00 85.88 74 LEU A CA 1
ATOM 583 C C . LEU A 1 74 ? -5.803 -1.943 11.457 1.00 85.88 74 LEU A C 1
ATOM 585 O O . LEU A 1 74 ? -4.693 -1.564 11.833 1.00 85.88 74 LEU A O 1
ATOM 589 N N . LYS A 1 75 ? -6.216 -3.199 11.636 1.00 88.06 75 LYS A N 1
ATOM 590 C CA . LYS A 1 75 ? -5.410 -4.242 12.295 1.00 88.06 75 LYS A CA 1
ATOM 591 C C . LYS A 1 75 ? -4.571 -5.064 11.347 1.00 88.06 75 LYS A C 1
ATOM 593 O O . LYS A 1 75 ? -3.617 -5.695 11.787 1.00 88.06 75 LYS A O 1
ATOM 598 N N . GLY A 1 76 ? -4.889 -5.022 10.064 1.00 89.12 76 GLY A N 1
ATOM 599 C CA . GLY A 1 76 ? -4.089 -5.629 9.020 1.00 89.12 76 GLY A CA 1
ATOM 600 C C . GLY A 1 76 ? -4.641 -5.291 7.654 1.00 89.12 76 GLY A C 1
ATOM 601 O O . GLY A 1 76 ? -5.786 -4.855 7.521 1.00 89.12 76 GLY A O 1
ATOM 602 N N . GLY A 1 77 ? -3.827 -5.498 6.631 1.00 92.00 77 GLY A N 1
ATOM 603 C CA . GLY A 1 77 ? -4.327 -5.367 5.279 1.00 92.00 77 GLY A CA 1
ATOM 604 C C . GLY A 1 77 ? -3.305 -5.635 4.197 1.00 92.00 77 GLY A C 1
ATOM 605 O O . GLY A 1 77 ? -2.136 -5.907 4.476 1.00 92.00 77 GLY A O 1
ATOM 606 N N . VAL A 1 78 ? -3.774 -5.550 2.957 1.00 92.94 78 VAL A N 1
ATOM 607 C CA . VAL A 1 78 ? -2.946 -5.717 1.766 1.00 92.94 78 VAL A CA 1
ATOM 608 C C . VAL A 1 78 ? -3.002 -4.445 0.931 1.00 92.94 78 VAL A C 1
ATOM 610 O O . VAL A 1 78 ? -4.018 -4.130 0.308 1.00 92.94 78 VAL A O 1
ATOM 613 N N . ALA A 1 79 ? -1.882 -3.727 0.910 1.00 91.81 79 ALA A N 1
ATOM 614 C CA . ALA A 1 79 ? -1.670 -2.599 0.019 1.00 91.81 79 ALA A CA 1
ATOM 615 C C . ALA A 1 79 ? -1.299 -3.131 -1.368 1.00 91.81 79 ALA A C 1
ATOM 617 O O . ALA A 1 79 ? -0.214 -3.681 -1.559 1.00 91.81 79 ALA A O 1
ATOM 618 N N . VAL A 1 80 ? -2.195 -2.973 -2.336 1.00 91.12 80 VAL A N 1
ATOM 619 C CA . VAL A 1 80 ? -1.997 -3.411 -3.717 1.00 91.12 80 VAL A CA 1
ATOM 620 C C . VAL A 1 80 ? -1.490 -2.241 -4.543 1.00 91.12 80 VAL A C 1
ATOM 622 O O . VAL A 1 80 ? -2.168 -1.224 -4.683 1.00 91.12 80 VAL A O 1
ATOM 625 N N . ILE A 1 81 ? -0.306 -2.393 -5.125 1.00 87.94 81 ILE A N 1
ATOM 626 C CA . ILE A 1 81 ? 0.302 -1.378 -5.980 1.00 87.94 81 ILE A CA 1
ATOM 627 C C . ILE A 1 81 ? 0.601 -2.004 -7.334 1.00 87.94 81 ILE A C 1
ATOM 629 O O . ILE A 1 81 ? 1.447 -2.891 -7.465 1.00 87.94 81 ILE A O 1
ATOM 633 N N . CYS A 1 82 ? -0.124 -1.532 -8.341 1.00 81.00 82 CYS A N 1
ATOM 634 C CA . CYS A 1 82 ? 0.031 -1.992 -9.709 1.00 81.00 82 CYS A CA 1
ATOM 635 C C . CYS A 1 82 ? 0.849 -1.000 -10.534 1.00 81.00 82 CYS A C 1
ATOM 637 O O . CYS A 1 82 ? 0.841 0.202 -10.274 1.00 81.00 82 CYS A O 1
ATOM 639 N N . ASP A 1 83 ? 1.496 -1.520 -11.573 1.00 74.19 83 ASP A N 1
ATOM 640 C CA . ASP A 1 83 ? 2.242 -0.752 -12.576 1.00 74.19 83 ASP A CA 1
ATOM 641 C C . ASP A 1 83 ? 3.397 0.088 -11.984 1.00 74.19 83 ASP A C 1
ATOM 643 O O . ASP A 1 83 ? 3.518 1.289 -12.265 1.00 74.19 83 ASP A O 1
ATOM 647 N N . PRO A 1 84 ? 4.248 -0.516 -11.130 1.00 66.81 84 PRO A N 1
ATOM 648 C CA . PRO A 1 84 ? 5.249 0.219 -10.383 1.00 66.81 84 PRO A CA 1
ATOM 649 C C . PRO A 1 84 ? 6.444 0.590 -11.275 1.00 66.81 84 PRO A C 1
ATOM 651 O O . PRO A 1 84 ? 7.385 -0.187 -11.413 1.00 66.81 84 PRO A O 1
ATOM 654 N N . ALA A 1 85 ? 6.436 1.790 -11.868 1.00 68.56 85 ALA A N 1
ATOM 655 C CA . ALA A 1 85 ? 7.618 2.308 -12.569 1.00 68.56 85 ALA A CA 1
ATOM 656 C C . ALA A 1 85 ? 8.769 2.568 -11.585 1.00 68.56 85 ALA A C 1
ATOM 658 O O . ALA A 1 85 ? 9.848 1.999 -11.701 1.00 68.56 85 ALA A O 1
ATOM 659 N N . THR A 1 86 ? 8.504 3.387 -10.568 1.00 69.25 86 THR A N 1
ATOM 660 C CA . THR A 1 86 ? 9.466 3.747 -9.511 1.00 69.25 86 THR A CA 1
ATOM 661 C C . THR A 1 86 ? 8.858 3.691 -8.106 1.00 69.25 86 THR A C 1
ATOM 663 O O . THR A 1 86 ? 9.556 3.866 -7.108 1.00 69.25 86 THR A O 1
ATOM 666 N N . PHE A 1 87 ? 7.556 3.416 -8.014 1.00 77.31 87 PHE A N 1
ATOM 667 C CA . PHE A 1 87 ? 6.760 3.388 -6.789 1.00 77.31 87 PHE A CA 1
ATOM 668 C C . PHE A 1 87 ? 6.136 1.994 -6.608 1.00 77.31 87 PHE A C 1
ATOM 670 O O . PHE A 1 87 ? 5.650 1.480 -7.602 1.00 77.31 87 PHE A O 1
ATOM 677 N N . PRO A 1 88 ? 6.084 1.389 -5.406 1.00 83.56 88 PRO A N 1
ATOM 678 C CA . PRO A 1 88 ? 6.510 1.968 -4.141 1.00 83.56 88 PRO A CA 1
ATOM 679 C C . PRO A 1 88 ? 8.028 1.995 -4.013 1.00 83.56 88 PRO A C 1
ATOM 681 O O . PRO A 1 88 ? 8.736 1.146 -4.557 1.00 83.56 88 PRO A O 1
ATOM 684 N N . SER A 1 89 ? 8.525 2.977 -3.265 1.00 85.94 89 SER A N 1
ATOM 685 C CA . SER A 1 89 ? 9.902 2.961 -2.785 1.00 85.94 89 SER A CA 1
ATOM 686 C C . SER A 1 89 ? 10.002 2.101 -1.521 1.00 85.94 89 SER A C 1
ATOM 688 O O . SER A 1 89 ? 9.016 1.809 -0.846 1.00 85.94 89 SER A O 1
ATOM 690 N N . VAL A 1 90 ? 11.222 1.714 -1.162 1.00 85.50 90 VAL A N 1
ATOM 691 C CA . VAL A 1 90 ? 11.489 0.971 0.082 1.00 85.50 90 VAL A CA 1
ATOM 692 C C . VAL A 1 90 ? 11.133 1.812 1.310 1.00 85.50 90 VAL A C 1
ATOM 694 O O . VAL A 1 90 ? 10.621 1.274 2.286 1.00 85.50 90 VAL A O 1
ATOM 697 N N . ALA A 1 91 ? 11.381 3.124 1.245 1.00 86.19 91 ALA A N 1
ATOM 698 C CA . ALA A 1 91 ? 11.034 4.063 2.307 1.00 86.19 91 ALA A CA 1
ATOM 699 C C . ALA A 1 91 ? 9.516 4.124 2.512 1.00 86.19 91 ALA A C 1
ATOM 701 O O . ALA A 1 91 ? 9.050 3.966 3.633 1.00 86.19 91 ALA A O 1
ATOM 702 N N . TYR A 1 92 ? 8.750 4.205 1.422 1.00 87.38 92 TYR A N 1
ATOM 703 C CA . TYR A 1 92 ? 7.291 4.176 1.481 1.00 87.38 92 TYR A CA 1
ATOM 704 C C . TYR A 1 92 ? 6.762 2.897 2.154 1.00 87.38 92 TYR A C 1
ATOM 706 O O . TYR A 1 92 ? 5.890 2.946 3.016 1.00 87.38 92 TYR A O 1
ATOM 714 N N . ILE A 1 93 ? 7.329 1.733 1.814 1.00 88.00 93 ILE A N 1
ATOM 715 C CA . ILE A 1 93 ? 6.946 0.452 2.437 1.00 88.00 93 ILE A CA 1
ATOM 716 C C . ILE A 1 93 ? 7.281 0.434 3.938 1.00 88.00 93 ILE A C 1
ATOM 718 O O . ILE A 1 93 ? 6.557 -0.171 4.731 1.00 88.00 93 ILE A O 1
ATOM 722 N N . ALA A 1 94 ? 8.372 1.082 4.349 1.00 86.75 94 ALA A N 1
ATOM 723 C CA . ALA A 1 94 ? 8.758 1.174 5.755 1.00 86.75 94 ALA A CA 1
ATOM 724 C C . ALA A 1 94 ? 7.793 2.043 6.582 1.00 86.75 94 ALA A C 1
ATOM 726 O O . ALA A 1 94 ? 7.637 1.792 7.774 1.00 86.75 94 ALA A O 1
ATOM 727 N N . GLU A 1 95 ? 7.125 3.012 5.956 1.00 87.56 95 GLU A N 1
ATOM 728 C CA . GLU A 1 95 ? 6.132 3.881 6.599 1.00 87.56 95 GLU A CA 1
ATOM 729 C C . GLU A 1 95 ? 4.751 3.224 6.739 1.00 87.56 95 GLU A C 1
ATOM 731 O O . GLU A 1 95 ? 3.938 3.658 7.557 1.00 87.56 95 GLU A O 1
ATOM 736 N N . LEU A 1 96 ? 4.476 2.159 5.978 1.00 87.38 96 LEU A N 1
ATOM 737 C CA . LEU A 1 96 ? 3.258 1.374 6.159 1.00 87.38 96 LEU A CA 1
ATOM 738 C C . LEU A 1 96 ? 3.272 0.665 7.524 1.00 87.38 96 LEU A C 1
ATOM 740 O O . LEU A 1 96 ? 4.314 0.120 7.919 1.00 87.38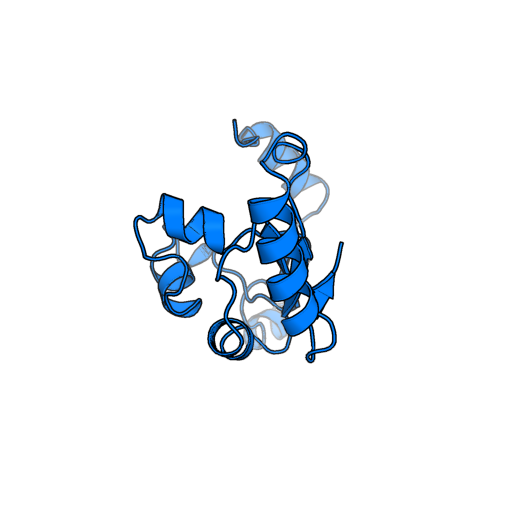 96 LEU A O 1
ATOM 744 N N . PRO A 1 97 ? 2.116 0.576 8.216 1.00 87.69 97 PRO A N 1
ATOM 745 C CA . PRO A 1 97 ? 1.998 -0.154 9.468 1.00 87.69 97 PRO A CA 1
ATOM 746 C C . PRO A 1 97 ? 2.577 -1.554 9.350 1.00 87.69 97 PRO A C 1
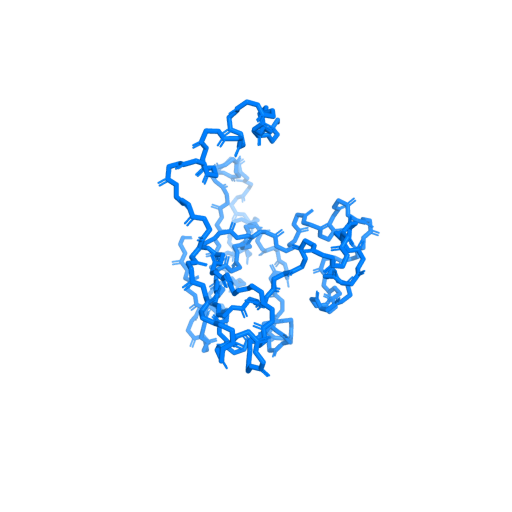ATOM 748 O O . PRO A 1 97 ? 2.463 -2.216 8.316 1.00 87.69 97 PRO A O 1
ATOM 751 N N . SER A 1 98 ? 3.167 -2.033 10.439 1.00 87.69 98 SER A N 1
ATOM 752 C CA . SER A 1 98 ? 3.769 -3.368 10.504 1.00 87.69 98 SER A CA 1
ATOM 753 C C . SER A 1 98 ? 2.792 -4.490 10.137 1.00 87.69 98 SER A C 1
ATOM 755 O O . SER A 1 98 ? 3.222 -5.520 9.629 1.00 87.69 98 SER A O 1
ATOM 757 N N . SER A 1 99 ? 1.491 -4.275 10.336 1.00 88.31 99 SER A N 1
ATOM 758 C CA . SER A 1 99 ? 0.415 -5.211 10.005 1.00 88.31 99 SER A CA 1
ATOM 759 C C . SER A 1 99 ? -0.028 -5.207 8.535 1.00 88.31 99 SER A C 1
ATOM 761 O O . SER A 1 99 ? -0.883 -6.009 8.154 1.00 88.31 99 SER A O 1
ATOM 763 N N . VAL A 1 100 ? 0.523 -4.320 7.701 1.00 90.19 100 VAL A N 1
ATOM 764 C CA . VAL A 1 100 ? 0.206 -4.243 6.272 1.00 90.19 100 VAL A CA 1
ATOM 765 C C . VAL A 1 100 ? 1.247 -5.005 5.456 1.00 90.19 100 VAL A C 1
ATOM 767 O O . VAL A 1 100 ? 2.453 -4.781 5.580 1.00 90.19 100 VAL A O 1
ATOM 770 N N . VAL A 1 101 ? 0.756 -5.885 4.587 1.00 91.94 101 VAL A N 1
ATOM 771 C CA . VAL A 1 101 ? 1.533 -6.561 3.543 1.00 91.94 101 VAL A CA 1
ATOM 772 C C . VAL A 1 101 ? 1.381 -5.782 2.239 1.00 91.94 101 VAL A C 1
ATOM 774 O O . VAL A 1 101 ? 0.321 -5.232 1.952 1.00 91.94 101 VAL A O 1
ATOM 777 N N . VAL A 1 102 ? 2.436 -5.729 1.434 1.00 91.62 102 VAL A N 1
ATOM 778 C CA . VAL A 1 102 ? 2.443 -5.029 0.149 1.00 91.62 102 VAL A CA 1
ATOM 779 C C . VAL A 1 102 ? 2.436 -6.042 -0.983 1.00 91.62 102 VAL A C 1
ATOM 781 O O . VAL A 1 102 ? 3.338 -6.870 -1.087 1.00 91.62 102 VAL A O 1
ATOM 784 N N . ALA A 1 103 ? 1.433 -5.951 -1.847 1.00 90.94 103 ALA A N 1
ATOM 785 C CA . ALA A 1 103 ? 1.343 -6.698 -3.089 1.00 90.94 103 ALA A CA 1
ATOM 786 C C . ALA A 1 103 ? 1.758 -5.798 -4.256 1.00 90.94 103 ALA A C 1
ATOM 788 O O . ALA A 1 103 ? 1.121 -4.775 -4.506 1.00 90.94 103 ALA A O 1
ATOM 789 N N . VAL A 1 104 ? 2.814 -6.184 -4.974 1.00 89.00 104 VAL A N 1
ATOM 790 C CA . VAL A 1 104 ? 3.257 -5.501 -6.198 1.00 89.00 104 VAL A CA 1
ATOM 791 C C . VAL A 1 104 ? 3.023 -6.388 -7.414 1.00 89.00 104 VAL A C 1
ATOM 793 O O . VAL A 1 104 ? 3.254 -7.595 -7.354 1.00 89.00 104 VAL A O 1
ATOM 796 N N . GLY A 1 105 ? 2.569 -5.796 -8.515 1.00 85.81 105 GLY A N 1
ATOM 797 C CA . GLY A 1 105 ? 2.320 -6.531 -9.755 1.00 85.81 105 GLY A CA 1
ATOM 798 C C . GLY A 1 105 ? 2.074 -5.620 -10.953 1.00 85.81 105 GLY A C 1
ATOM 799 O O . GLY A 1 105 ? 1.990 -4.396 -10.825 1.00 85.81 105 GLY A O 1
ATOM 800 N N . ILE A 1 106 ? 1.937 -6.217 -12.135 1.00 82.94 106 ILE A N 1
ATOM 801 C CA . ILE A 1 106 ? 1.600 -5.499 -13.373 1.00 82.94 106 ILE A CA 1
ATOM 802 C C . ILE A 1 106 ? 0.113 -5.694 -13.661 1.00 82.94 106 ILE A C 1
ATOM 804 O O . ILE A 1 106 ? -0.387 -6.818 -13.704 1.00 82.94 106 ILE A O 1
ATOM 808 N N . HIS A 1 107 ? -0.614 -4.600 -13.881 1.00 80.69 107 HIS A N 1
ATOM 809 C CA . HIS A 1 107 ? -2.027 -4.671 -14.208 1.00 80.69 107 HIS A CA 1
ATOM 810 C C . HIS A 1 107 ? -2.209 -5.295 -15.607 1.00 80.69 107 HIS A C 1
ATOM 812 O O . HIS A 1 107 ? -1.596 -4.818 -16.566 1.00 80.69 107 HIS A O 1
ATOM 818 N N . PRO A 1 108 ? -3.118 -6.273 -15.807 1.00 77.38 108 PRO A N 1
ATOM 819 C CA . PRO A 1 108 ? -3.289 -6.956 -17.100 1.00 77.38 108 PRO A CA 1
ATOM 820 C C . PRO A 1 108 ? -3.579 -6.022 -18.284 1.00 77.38 108 PRO A C 1
ATOM 822 O O . PRO A 1 108 ? -3.202 -6.294 -19.419 1.00 77.38 108 PRO A O 1
ATOM 825 N N . ARG A 1 109 ? -4.214 -4.871 -18.023 1.00 79.00 109 ARG A N 1
ATOM 826 C CA . ARG A 1 109 ? -4.428 -3.793 -19.014 1.00 79.00 109 ARG A CA 1
ATOM 827 C C . ARG A 1 109 ? -3.133 -3.330 -19.696 1.00 79.00 109 ARG A C 1
ATOM 829 O O . ARG A 1 109 ? -3.190 -2.824 -20.812 1.00 79.00 109 ARG A O 1
ATOM 836 N N . LEU A 1 110 ? -1.992 -3.465 -19.029 1.00 72.81 110 LEU A N 1
ATOM 837 C CA . LEU A 1 110 ? -0.689 -3.054 -19.536 1.00 72.81 110 LEU A CA 1
ATOM 838 C C . LEU A 1 110 ? 0.071 -4.181 -20.247 1.00 72.81 110 LEU A C 1
ATOM 840 O O . LEU A 1 110 ? 1.203 -3.966 -20.662 1.00 72.81 110 LEU A O 1
ATOM 844 N N . ALA A 1 111 ? -0.563 -5.333 -20.491 1.00 70.31 111 ALA A N 1
ATOM 845 C CA . ALA A 1 111 ? 0.028 -6.434 -21.258 1.00 70.31 111 ALA A CA 1
ATOM 846 C C . ALA A 1 111 ? 0.481 -6.036 -22.680 1.00 70.31 111 ALA A C 1
ATOM 848 O O . ALA A 1 111 ? 1.320 -6.713 -23.260 1.00 70.31 111 ALA A O 1
ATOM 849 N N . ASN A 1 112 ? -0.047 -4.934 -23.227 1.00 74.88 112 ASN A N 1
ATOM 850 C CA . ASN A 1 112 ? 0.299 -4.416 -24.557 1.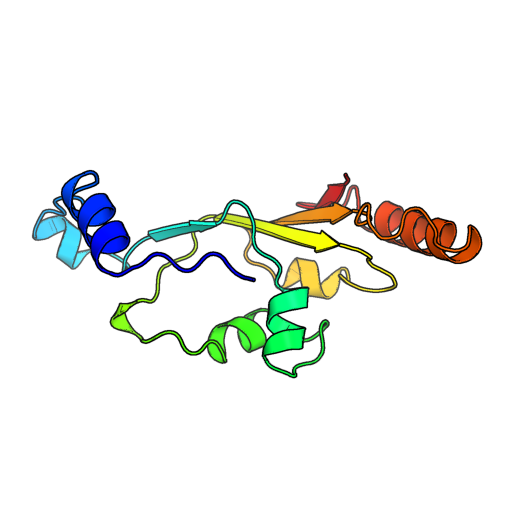00 74.88 112 ASN A CA 1
ATOM 851 C C . ASN A 1 112 ? 1.337 -3.273 -24.531 1.00 74.88 112 ASN A C 1
ATOM 853 O O . ASN A 1 112 ? 1.484 -2.561 -25.524 1.00 74.88 112 ASN A O 1
ATOM 857 N N . GLN A 1 113 ? 1.999 -3.027 -23.397 1.00 77.62 113 GLN A N 1
ATOM 858 C CA . GLN A 1 113 ? 3.080 -2.038 -23.303 1.00 77.62 113 GLN A CA 1
ATOM 859 C C . GLN A 1 113 ? 4.330 -2.493 -24.063 1.00 77.62 113 GLN A C 1
ATOM 861 O O . GLN A 1 113 ? 4.475 -3.669 -24.396 1.00 77.62 113 GLN A O 1
ATOM 866 N N . SER A 1 114 ? 5.241 -1.557 -24.346 1.00 80.00 114 SER A N 1
ATOM 867 C CA . SER A 1 114 ? 6.536 -1.910 -24.932 1.00 80.00 114 SER A CA 1
ATOM 868 C C . SER A 1 114 ? 7.311 -2.846 -24.002 1.00 80.00 114 SER A C 1
ATOM 870 O O . SER A 1 114 ? 7.219 -2.745 -22.776 1.00 80.00 114 SER A O 1
ATOM 872 N N . GLN A 1 115 ? 8.107 -3.739 -24.594 1.00 82.06 115 GLN A N 1
ATOM 873 C CA . GLN A 1 115 ? 8.942 -4.671 -23.837 1.00 82.06 115 GLN A CA 1
ATOM 874 C C . GLN A 1 115 ? 9.893 -3.934 -22.882 1.00 82.06 115 GLN A C 1
ATOM 876 O O . GLN A 1 115 ? 10.049 -4.357 -21.743 1.00 82.06 115 GLN A O 1
ATOM 881 N N . ASP A 1 116 ? 10.442 -2.791 -23.303 1.00 83.06 116 ASP A N 1
ATOM 882 C CA . ASP A 1 116 ? 11.341 -1.976 -22.478 1.00 83.06 116 ASP A CA 1
ATOM 883 C C . ASP A 1 116 ? 10.670 -1.496 -21.178 1.00 83.06 116 ASP A C 1
ATOM 885 O O . ASP A 1 116 ? 11.272 -1.571 -20.107 1.00 83.06 116 ASP A O 1
ATOM 889 N N . ASN A 1 117 ? 9.401 -1.069 -21.250 1.00 79.62 117 ASN A N 1
ATOM 890 C CA . ASN A 1 117 ? 8.636 -0.643 -20.072 1.00 79.62 117 ASN A CA 1
ATOM 891 C C . ASN A 1 117 ? 8.370 -1.825 -19.130 1.00 79.62 117 ASN A C 1
ATOM 893 O O . ASN A 1 117 ? 8.493 -1.698 -17.912 1.00 79.62 117 ASN A O 1
ATOM 897 N N . LEU A 1 118 ? 8.020 -2.989 -19.690 1.00 81.00 118 LEU A N 1
ATOM 898 C CA . LEU A 1 118 ? 7.794 -4.208 -18.911 1.00 81.00 118 LEU A CA 1
ATOM 899 C C . LEU A 1 118 ? 9.079 -4.665 -18.208 1.00 81.00 118 LEU A C 1
ATOM 901 O O . LEU A 1 118 ? 9.040 -5.020 -17.030 1.00 81.00 118 LEU A O 1
ATOM 905 N N . ASP A 1 119 ? 10.218 -4.619 -18.896 1.00 84.44 119 ASP A N 1
ATOM 906 C CA . ASP A 1 119 ? 11.517 -5.006 -18.349 1.00 84.44 119 ASP A CA 1
ATOM 907 C C . ASP A 1 119 ? 11.953 -4.086 -17.200 1.00 84.44 119 ASP A C 1
ATOM 909 O O . ASP A 1 119 ? 12.506 -4.558 -16.199 1.00 84.44 119 ASP A O 1
ATOM 913 N N . GLU A 1 120 ? 11.688 -2.781 -17.313 1.00 82.50 120 GLU A N 1
ATOM 914 C CA . GLU A 1 120 ? 11.932 -1.815 -16.242 1.00 82.50 120 GLU A CA 1
ATOM 915 C C . GLU A 1 120 ? 11.066 -2.115 -15.010 1.00 82.50 120 GLU A C 1
ATOM 917 O O . GLU A 1 120 ? 11.597 -2.237 -13.901 1.00 82.50 120 GLU A O 1
ATOM 922 N N . TRP A 1 121 ? 9.763 -2.342 -15.195 1.00 83.81 121 TRP A N 1
ATOM 923 C CA . TRP A 1 121 ? 8.852 -2.687 -14.096 1.00 83.81 121 TRP A CA 1
ATOM 924 C C . TRP A 1 121 ? 9.230 -3.998 -13.423 1.00 83.81 121 TRP A C 1
ATOM 926 O O . TRP A 1 121 ? 9.286 -4.071 -12.197 1.00 83.81 121 TRP A O 1
ATOM 936 N N . ILE A 1 122 ? 9.557 -5.033 -14.199 1.00 83.25 122 ILE A N 1
ATOM 937 C CA . ILE A 1 122 ? 10.008 -6.319 -13.660 1.00 83.25 122 ILE A CA 1
ATOM 938 C C . ILE A 1 122 ? 11.290 -6.139 -12.845 1.00 83.25 122 ILE A C 1
ATOM 940 O O . ILE A 1 122 ? 11.428 -6.742 -11.778 1.00 83.25 122 ILE A O 1
ATOM 944 N N . ARG A 1 123 ? 12.235 -5.315 -13.312 1.00 86.06 123 ARG A N 1
ATOM 945 C CA . ARG A 1 123 ? 13.476 -5.034 -12.577 1.00 86.06 123 ARG A CA 1
ATOM 946 C C . ARG A 1 123 ? 13.193 -4.338 -11.249 1.00 86.06 123 ARG A C 1
ATOM 948 O O . ARG A 1 123 ? 13.753 -4.748 -10.232 1.00 86.06 123 ARG A O 1
ATOM 955 N N . HIS A 1 124 ? 12.318 -3.335 -11.252 1.00 83.50 124 HIS A N 1
ATOM 956 C CA . HIS A 1 124 ? 11.918 -2.626 -10.037 1.00 83.50 124 HIS A CA 1
ATOM 957 C C . HIS A 1 124 ? 11.190 -3.554 -9.059 1.00 83.50 124 HIS A C 1
ATOM 959 O O . HIS A 1 124 ? 11.586 -3.665 -7.901 1.00 83.50 124 HIS A O 1
ATOM 965 N N . MET A 1 125 ? 10.208 -4.327 -9.531 1.00 85.69 125 MET A N 1
ATOM 966 C CA . MET A 1 125 ? 9.501 -5.312 -8.706 1.00 85.69 125 MET A CA 1
ATOM 967 C C . MET A 1 125 ? 10.450 -6.346 -8.106 1.00 85.69 125 MET A C 1
ATOM 969 O O . MET A 1 125 ? 10.3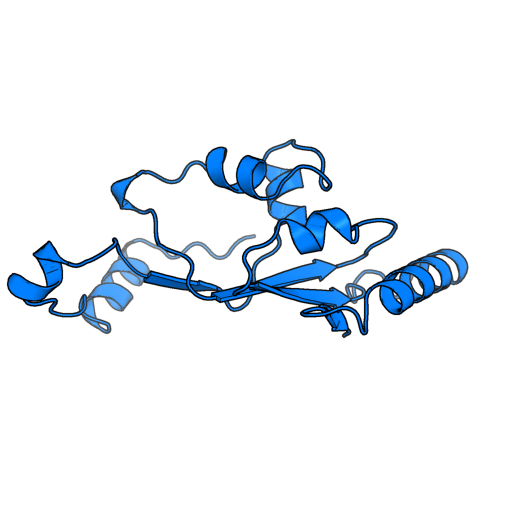61 -6.614 -6.915 1.00 85.69 125 MET A O 1
ATOM 973 N N . LYS A 1 126 ? 11.411 -6.881 -8.871 1.00 84.25 126 LYS A N 1
ATOM 974 C CA . LYS A 1 126 ? 12.426 -7.811 -8.342 1.00 84.25 126 LYS A CA 1
ATOM 975 C C . LYS A 1 126 ? 13.280 -7.200 -7.231 1.00 84.25 126 LYS A C 1
ATOM 977 O O . LYS A 1 126 ? 13.753 -7.936 -6.375 1.00 84.25 126 LYS A O 1
ATOM 982 N N . HIS A 1 127 ? 13.496 -5.885 -7.240 1.00 83.56 127 HIS A N 1
ATOM 983 C CA . HIS A 1 127 ? 14.201 -5.209 -6.151 1.00 83.56 127 HIS A CA 1
ATOM 984 C C . HIS A 1 127 ? 13.353 -5.121 -4.873 1.00 83.56 127 HIS A C 1
ATOM 986 O O . HIS A 1 127 ? 13.902 -5.078 -3.773 1.00 83.56 127 HIS A O 1
ATOM 992 N N . LEU A 1 128 ? 12.028 -5.072 -5.010 1.00 82.94 128 LEU A N 1
ATOM 993 C CA . LEU A 1 128 ? 11.088 -4.986 -3.893 1.00 82.94 128 LEU A CA 1
ATOM 994 C C . LEU A 1 128 ? 10.713 -6.368 -3.342 1.00 82.94 128 LEU A C 1
ATOM 996 O O . LEU A 1 128 ? 10.669 -6.556 -2.127 1.00 82.94 128 LEU A O 1
ATOM 1000 N N . VAL A 1 129 ? 10.460 -7.333 -4.226 1.00 80.88 129 VAL A N 1
ATOM 1001 C CA . VAL A 1 129 ? 10.095 -8.711 -3.885 1.00 80.88 129 VAL A CA 1
ATOM 1002 C C . VAL A 1 129 ? 11.266 -9.380 -3.168 1.00 80.88 129 VAL A C 1
ATOM 1004 O O . VAL A 1 129 ? 12.391 -9.395 -3.660 1.00 80.88 129 VAL A O 1
ATOM 1007 N N . GLY A 1 130 ? 10.996 -9.933 -1.986 1.00 69.06 130 GLY A N 1
ATOM 1008 C CA . GLY A 1 130 ? 12.018 -10.499 -1.100 1.00 69.06 130 GLY A CA 1
ATOM 1009 C C . GLY A 1 130 ? 12.470 -9.553 0.015 1.00 69.06 130 GLY A C 1
ATOM 1010 O O . GLY A 1 130 ? 13.181 -9.990 0.918 1.00 69.06 130 GLY A O 1
ATOM 1011 N N . LYS A 1 131 ? 12.024 -8.288 0.010 1.00 77.06 131 LYS A N 1
ATOM 1012 C CA . LYS A 1 131 ? 12.043 -7.452 1.219 1.00 77.06 131 LYS A CA 1
ATOM 1013 C C . LYS A 1 131 ? 10.895 -7.851 2.146 1.00 77.06 131 LYS A C 1
ATOM 1015 O O . LYS A 1 131 ? 9.877 -8.385 1.705 1.00 77.06 131 LYS A O 1
ATOM 1020 N N . GLU A 1 132 ? 11.072 -7.607 3.441 1.00 70.06 132 GLU A N 1
ATOM 1021 C CA . GLU A 1 132 ? 10.086 -7.956 4.465 1.00 70.06 1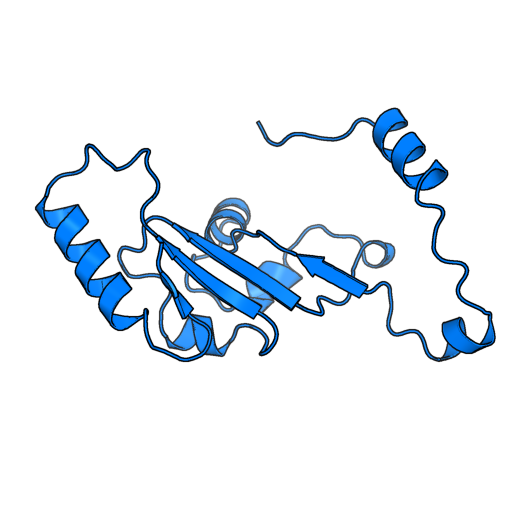32 GLU A CA 1
ATOM 1022 C C . GLU A 1 132 ? 8.706 -7.369 4.114 1.00 70.06 132 GLU A C 1
ATOM 1024 O O . GLU A 1 132 ? 8.601 -6.185 3.791 1.00 70.06 132 GLU A O 1
ATOM 1029 N N . ARG A 1 133 ? 7.655 -8.198 4.185 1.00 82.62 133 ARG A N 1
ATOM 1030 C CA . ARG A 1 133 ? 6.248 -7.838 3.911 1.00 82.62 133 ARG A CA 1
ATOM 1031 C C . ARG A 1 133 ? 5.895 -7.525 2.446 1.00 82.62 133 ARG A C 1
ATOM 1033 O O . ARG A 1 133 ? 4.780 -7.070 2.211 1.00 82.62 133 ARG A O 1
ATOM 1040 N N . VAL A 1 134 ? 6.767 -7.784 1.464 1.00 84.25 134 VAL A N 1
ATOM 1041 C CA . VAL A 1 134 ? 6.447 -7.596 0.031 1.00 84.25 134 VAL A CA 1
ATOM 1042 C C . VAL A 1 134 ? 6.237 -8.934 -0.677 1.00 84.25 134 VAL A C 1
ATOM 1044 O O . VAL A 1 134 ? 7.118 -9.795 -0.670 1.00 84.25 134 VAL A O 1
ATOM 1047 N N . VAL A 1 135 ? 5.098 -9.080 -1.352 1.00 81.94 135 VAL A N 1
ATOM 1048 C CA . VAL A 1 135 ? 4.752 -10.225 -2.206 1.00 81.94 135 VAL A CA 1
ATOM 1049 C C . VAL A 1 135 ? 4.552 -9.767 -3.654 1.00 81.94 135 VAL A C 1
ATOM 1051 O O . VAL A 1 135 ? 4.048 -8.672 -3.905 1.00 81.94 135 VAL A O 1
ATOM 1054 N N . GLY A 1 136 ? 4.997 -10.584 -4.609 1.00 74.31 136 GLY A N 1
ATOM 1055 C CA . GLY A 1 136 ? 4.886 -10.303 -6.043 1.00 74.31 136 GLY A CA 1
ATOM 1056 C C . GLY A 1 136 ? 3.827 -11.173 -6.716 1.00 74.31 136 GLY A C 1
ATOM 1057 O O . GLY A 1 136 ? 3.707 -12.348 -6.361 1.00 74.31 136 GLY A O 1
ATOM 1058 N N . PHE A 1 137 ? 3.110 -10.603 -7.688 1.00 60.50 137 PHE A N 1
ATOM 1059 C CA . PHE A 1 137 ? 2.104 -11.281 -8.512 1.00 60.50 137 PHE A CA 1
ATOM 1060 C C . PHE A 1 137 ? 2.275 -10.969 -10.001 1.00 60.50 137 PHE A C 1
ATOM 1062 O O . PHE A 1 137 ? 2.638 -9.815 -10.334 1.00 60.50 137 PHE A O 1
#

Radius of gyration: 18.24 Å; chains: 1; bounding box: 46×26×55 Å

Foldseek 3Di:
DPDDDDPVSVVVCCVVVPDPPQDPVNVVVDPPAADEAADDELQVLCVVLVHDSADASVVSVVSDPDDPNRDHHYQAYEHEYELCLPPPDPVNVVSDPPRYAYEYEYDVVCVVPDPVSVVSSVVNLVVVDPPPRYDYD

pLDDT: mean 78.34, std 12.45, range [39.06, 93.62]